Protein AF-W1P200-F1 (afdb_monomer)

Secondary structure (DSSP, 8-state):
-PPPP-------EEE-SSS-EEE--S--SSS-----EE----SS-EEEEEEEE-TTT--EEEEEEETTSEEEEE-TTT--EEEEEESTTTS------S-----PPPEEEEEE-TTSSEEEEEETT-SSEEEEEEETTTTEEEE--

pLDDT: mean 76.61, std 21.49, range [28.28, 97.62]

InterPro domains:
  IPR001680 WD40 repeat [PF00400] (40-75)
  IPR001680 WD40 repeat [PF00400] (103-122)
  IPR001680 WD40 repeat [PS50082] (39-84)
  IPR001680 WD40 repeat [SM00320] (31-75)
  IPR011047 Quinoprotein alcohol dehydrogenase-like superfamily [SSF50998] (41-125)
  IPR015943 WD40/YVTN repeat-like-containing domain superfamily [G3DSA:2.130.10.10] (28-141)
  IPR028884 tRNA (guanine-N(7)-)-methyltransferase non-catalytic subunit [PTHR16288] (21-139)

Nearest PDB structures (foldseek):
  2vdu-assembly2_B  TM=7.675E-01  e=1.569E-04  Saccharomyces cerevisiae
  7qjg-assembly2_B  TM=7.319E-01  e=1.401E-03  Homo sapiens
  6lk8-assembly1_H  TM=7.007E-01  e=3.865E-03  Xenopus laevis
  8ptx-assembly1_B  TM=5.989E-01  e=1.252E-02  Homo sapiens
  8j07-assembly1_d2  TM=5.968E-01  e=1.907E-01  Homo sapiens

Foldseek 3Di:
DDDDDPDDDDWDWDQDFDQWIFTFDDDPPDDDTDTQDIQHDDPFTFQEKDWAAAPVPRFIWIWTWFQSQWIWIARNRHSDTLEIDRRQVVPPDPDDDDDDDSRRWGFNYWDADPNRQKIWIDTHPDPGTWIWGADPPSGYIDTDD

Organism: Amborella trichopoda (NCBI:txid13333)

Structure (mmCIF, N/CA/C/O backbone):
data_AF-W1P200-F1
#
_entry.id   AF-W1P200-F1
#
loop_
_atom_site.group_PDB
_atom_site.id
_atom_site.type_symbol
_atom_site.label_atom_id
_atom_site.label_alt_id
_atom_site.label_comp_id
_atom_site.label_asym_id
_atom_site.label_entity_id
_atom_site.label_seq_id
_atom_site.pdbx_PDB_ins_code
_atom_site.Cartn_x
_atom_site.Cartn_y
_atom_site.Cartn_z
_atom_site.occupancy
_atom_site.B_iso_or_equiv
_atom_site.auth_seq_id
_atom_site.auth_comp_id
_atom_site.auth_asym_id
_atom_site.auth_atom_id
_atom_site.pdbx_PDB_model_num
ATOM 1 N N . MET A 1 1 ? 32.475 18.792 -26.720 1.00 34.16 1 MET A N 1
ATOM 2 C CA . MET A 1 1 ? 32.215 17.900 -25.568 1.00 34.16 1 MET A CA 1
ATOM 3 C C . MET A 1 1 ? 30.944 18.382 -24.878 1.00 34.16 1 MET A C 1
ATOM 5 O O . MET A 1 1 ? 31.014 19.292 -24.068 1.00 34.16 1 MET A O 1
ATOM 9 N N . HIS A 1 2 ? 29.780 17.856 -25.264 1.00 28.28 2 HIS A N 1
ATOM 10 C CA . HIS A 1 2 ? 28.514 18.131 -24.574 1.00 28.28 2 HIS A CA 1
ATOM 11 C C . HIS A 1 2 ? 28.312 17.036 -23.523 1.00 28.28 2 HIS A C 1
ATOM 13 O O . HIS A 1 2 ? 28.289 15.857 -23.870 1.00 28.28 2 HIS A O 1
ATOM 19 N N . LYS A 1 3 ? 28.240 17.412 -22.241 1.00 33.75 3 LYS A N 1
ATOM 20 C CA . LYS A 1 3 ? 27.918 16.482 -21.154 1.0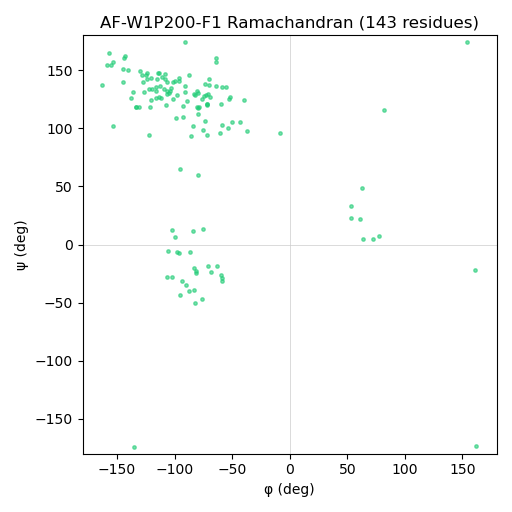0 33.75 3 LYS A CA 1
ATOM 21 C C . LYS A 1 3 ? 26.433 16.122 -21.248 1.00 33.75 3 LYS A C 1
ATOM 23 O O . LYS A 1 3 ? 25.582 17.005 -21.232 1.00 33.75 3 LYS A O 1
ATOM 28 N N . SER A 1 4 ? 26.180 14.825 -21.405 1.00 32.16 4 SER A N 1
ATOM 29 C CA . SER A 1 4 ? 24.874 14.170 -21.350 1.00 32.16 4 SER A CA 1
ATOM 30 C C . SER A 1 4 ? 24.158 14.532 -20.051 1.00 32.16 4 SER A C 1
ATOM 32 O O . SER A 1 4 ? 24.730 14.363 -18.978 1.00 32.16 4 SER A O 1
ATOM 34 N N . GLY A 1 5 ? 22.936 15.051 -20.164 1.00 32.44 5 GLY A N 1
ATOM 35 C CA . GLY A 1 5 ? 22.066 15.335 -19.028 1.00 32.44 5 GLY A CA 1
ATOM 36 C C . GLY A 1 5 ? 21.499 14.051 -18.428 1.00 32.44 5 GLY A C 1
ATOM 37 O O . GLY A 1 5 ? 21.100 13.144 -19.160 1.00 32.44 5 GLY A O 1
ATOM 38 N N . ASP A 1 6 ? 21.469 14.001 -17.099 1.00 38.25 6 ASP A N 1
ATOM 39 C CA . ASP A 1 6 ? 20.809 12.976 -16.297 1.00 38.25 6 ASP A CA 1
ATOM 40 C C . ASP A 1 6 ? 19.303 12.950 -16.597 1.00 38.25 6 ASP A C 1
ATOM 42 O O . ASP A 1 6 ? 18.510 13.728 -16.062 1.00 38.25 6 ASP A O 1
ATOM 46 N N . LEU A 1 7 ? 18.892 12.051 -17.490 1.00 35.47 7 LEU A N 1
ATOM 47 C CA . LEU A 1 7 ? 17.486 11.775 -17.750 1.00 35.47 7 LEU A CA 1
ATOM 48 C C . LEU A 1 7 ? 16.990 10.766 -16.716 1.00 35.47 7 LEU A C 1
ATOM 50 O O . LEU A 1 7 ? 17.246 9.568 -16.802 1.00 35.47 7 LEU A O 1
ATOM 54 N N . TYR A 1 8 ? 16.277 11.304 -15.728 1.00 37.69 8 TYR A N 1
ATOM 55 C CA . TYR A 1 8 ? 15.468 10.608 -14.733 1.00 37.69 8 TYR A CA 1
ATOM 56 C C . TYR A 1 8 ? 14.737 9.385 -15.313 1.00 37.69 8 TYR A C 1
ATOM 58 O O . TYR A 1 8 ? 13.671 9.483 -15.909 1.00 37.69 8 TYR A O 1
ATOM 66 N N . ASN A 1 9 ? 15.342 8.225 -15.109 1.00 35.97 9 ASN A N 1
ATOM 67 C CA . ASN A 1 9 ? 14.777 6.935 -14.737 1.00 35.97 9 ASN A CA 1
ATOM 68 C C . ASN A 1 9 ? 13.277 6.928 -14.340 1.00 35.97 9 ASN A C 1
ATOM 70 O O . ASN A 1 9 ? 12.945 7.125 -13.173 1.00 35.97 9 ASN A O 1
ATOM 74 N N . LYS A 1 10 ? 12.365 6.614 -15.275 1.00 38.44 10 LYS A N 1
ATOM 75 C CA . LYS A 1 10 ? 10.927 6.405 -14.984 1.00 38.44 10 LYS A CA 1
ATOM 76 C C . LYS A 1 10 ? 10.546 4.936 -15.179 1.00 38.44 10 LYS A C 1
ATOM 78 O O . LYS A 1 10 ? 10.866 4.356 -16.210 1.00 38.44 10 LYS A O 1
ATOM 83 N N . SER A 1 11 ? 9.940 4.317 -14.168 1.00 44.47 11 SER A N 1
ATOM 84 C CA . SER A 1 11 ? 9.305 2.990 -14.255 1.00 44.47 11 SER A CA 1
ATOM 85 C C . SER A 1 11 ? 7.793 3.191 -14.196 1.00 44.47 11 SER A C 1
ATOM 87 O O . SER A 1 11 ? 7.337 4.074 -13.473 1.00 44.47 11 SER A O 1
ATOM 89 N N . LEU A 1 12 ? 7.027 2.413 -14.960 1.00 43.88 12 LEU A N 1
ATOM 90 C CA . LEU A 1 12 ? 5.563 2.400 -14.899 1.00 43.88 12 LEU A CA 1
ATOM 91 C C . LEU A 1 12 ? 5.137 1.174 -14.088 1.00 43.88 12 LEU A C 1
ATOM 93 O O . LEU A 1 12 ? 5.761 0.124 -14.221 1.00 43.88 12 LEU A O 1
ATOM 97 N N . ILE A 1 13 ? 4.127 1.306 -13.231 1.00 52.94 13 ILE A N 1
ATOM 98 C CA . ILE A 1 13 ? 3.574 0.212 -12.422 1.00 52.94 13 ILE A CA 1
ATOM 99 C C . ILE A 1 13 ? 2.060 0.374 -12.474 1.00 52.94 13 ILE A C 1
ATOM 101 O O . ILE A 1 13 ? 1.548 1.463 -12.218 1.00 52.94 13 ILE A O 1
ATOM 105 N N . SER A 1 14 ? 1.354 -0.680 -12.873 1.00 46.19 14 SER A N 1
ATOM 106 C CA . SER A 1 14 ? -0.104 -0.674 -13.001 1.00 46.19 14 SER A CA 1
ATOM 107 C C . SER A 1 14 ? -0.721 -1.612 -11.972 1.00 46.19 14 SER A C 1
ATOM 109 O O . SER A 1 14 ? -0.371 -2.793 -11.921 1.00 46.19 14 SER A O 1
ATOM 111 N N . ALA A 1 15 ? -1.672 -1.098 -11.195 1.00 51.78 15 ALA A N 1
ATOM 112 C CA . ALA A 1 15 ? -2.678 -1.914 -10.533 1.00 51.78 15 ALA A CA 1
ATOM 113 C C . ALA A 1 15 ? -3.857 -2.057 -11.500 1.00 51.78 15 ALA A C 1
ATOM 115 O O . ALA A 1 15 ? -4.384 -1.059 -11.990 1.00 51.78 15 ALA A O 1
ATOM 116 N N . GLN A 1 16 ? -4.230 -3.289 -11.825 1.00 47.97 16 GLN A N 1
ATOM 117 C CA . GLN A 1 16 ? -5.385 -3.576 -12.672 1.00 47.97 16 GLN A CA 1
ATOM 118 C C . GLN A 1 16 ? -6.483 -4.167 -11.793 1.00 47.97 16 GLN A C 1
ATOM 120 O O . GLN A 1 16 ? -6.164 -4.862 -10.834 1.00 47.97 16 GLN A O 1
ATOM 125 N N . ILE A 1 17 ? -7.755 -3.900 -12.112 1.00 40.53 17 ILE A N 1
ATOM 126 C CA . ILE A 1 17 ? -8.918 -4.442 -11.389 1.00 40.53 17 ILE A CA 1
ATOM 127 C C . ILE A 1 17 ? -8.783 -5.981 -11.344 1.00 40.53 17 ILE A C 1
ATOM 129 O O . ILE A 1 17 ? -8.989 -6.660 -12.350 1.00 40.53 17 ILE A O 1
ATOM 133 N N . GLY A 1 18 ? -8.317 -6.497 -10.199 1.00 51.00 18 GLY A N 1
ATOM 134 C CA . GLY A 1 18 ? -7.761 -7.843 -10.003 1.00 51.00 18 GLY A CA 1
ATOM 135 C C . GLY A 1 18 ? -6.768 -7.903 -8.819 1.00 51.00 18 GLY A C 1
ATOM 136 O O . GLY A 1 18 ? -6.453 -6.883 -8.212 1.00 51.00 18 GLY A O 1
ATOM 137 N N . ARG A 1 19 ? -6.285 -9.104 -8.455 1.00 46.69 19 ARG A N 1
ATOM 138 C CA . ARG A 1 19 ? -5.423 -9.367 -7.269 1.00 46.69 19 ARG A CA 1
ATOM 139 C C . ARG A 1 19 ? -3.910 -9.121 -7.475 1.00 46.69 19 ARG A C 1
ATOM 141 O O . ARG A 1 19 ? -3.113 -9.558 -6.650 1.00 46.69 19 ARG A O 1
ATOM 148 N N . PHE A 1 20 ? -3.478 -8.493 -8.571 1.00 47.66 20 PHE A N 1
ATOM 149 C CA . PHE A 1 20 ? -2.060 -8.473 -8.973 1.00 47.66 20 PHE A CA 1
ATOM 150 C C . PHE A 1 20 ? -1.507 -7.053 -9.139 1.00 47.66 20 PHE A C 1
ATOM 152 O O . PHE A 1 20 ? -2.173 -6.187 -9.705 1.00 47.66 20 PHE A O 1
ATOM 159 N N . VAL A 1 21 ? -0.248 -6.848 -8.736 1.00 49.09 21 VAL A N 1
ATOM 160 C CA . VAL A 1 21 ? 0.547 -5.651 -9.066 1.00 49.09 21 VAL A CA 1
ATOM 161 C C . VAL A 1 21 ? 1.748 -6.066 -9.915 1.00 49.09 21 VAL A C 1
ATOM 163 O O . VAL A 1 21 ? 2.427 -7.033 -9.569 1.00 49.09 21 VAL A O 1
ATOM 166 N N . SER A 1 22 ? 1.984 -5.360 -11.029 1.00 47.47 22 SER A N 1
ATOM 167 C CA . SER A 1 22 ? 3.029 -5.678 -12.023 1.00 47.47 22 SER A CA 1
ATOM 168 C C . SER A 1 22 ? 4.046 -4.540 -12.168 1.00 47.47 22 SER A C 1
ATOM 170 O O . SER A 1 22 ? 3.646 -3.385 -12.320 1.00 47.47 22 SER A O 1
ATOM 172 N N . VAL A 1 23 ? 5.346 -4.860 -12.180 1.00 46.12 23 VAL A N 1
ATOM 173 C CA . VAL A 1 23 ? 6.462 -3.895 -12.333 1.00 46.12 23 VAL A CA 1
ATOM 174 C C . VAL A 1 23 ? 7.193 -4.094 -13.668 1.00 46.12 23 VAL A C 1
ATOM 176 O O . VAL A 1 23 ? 7.458 -5.234 -14.019 1.00 46.12 23 VAL A O 1
ATOM 179 N N . PHE A 1 24 ? 7.535 -3.028 -14.413 1.00 51.66 24 PHE A N 1
ATOM 180 C CA . PHE A 1 24 ? 8.156 -3.103 -15.761 1.00 51.66 24 PHE A CA 1
ATOM 181 C C . PHE A 1 24 ? 9.604 -2.523 -15.817 1.00 51.66 24 PHE A C 1
ATOM 183 O O . PHE A 1 24 ? 9.852 -1.495 -15.175 1.00 51.66 24 PHE A O 1
ATOM 190 N N . PRO A 1 25 ? 10.564 -3.099 -16.590 1.00 42.50 25 PRO A N 1
ATOM 191 C CA . PRO A 1 25 ? 11.949 -2.610 -16.737 1.00 42.50 25 PRO A CA 1
ATOM 192 C C . PRO A 1 25 ? 12.146 -1.614 -17.907 1.00 42.50 25 PRO A C 1
ATOM 194 O O . PRO A 1 25 ? 11.241 -1.367 -18.701 1.00 42.50 25 PRO A O 1
ATOM 197 N N . ARG A 1 26 ? 13.358 -1.034 -18.021 1.00 52.22 26 ARG A N 1
ATOM 198 C CA . ARG A 1 26 ? 13.647 0.233 -18.741 1.00 52.22 26 ARG A CA 1
ATOM 199 C C . ARG A 1 26 ? 14.293 0.173 -20.142 1.00 52.22 26 ARG A C 1
ATOM 201 O O . ARG A 1 26 ? 14.689 1.224 -20.639 1.00 52.22 26 ARG A O 1
ATOM 208 N N . CYS A 1 27 ? 14.370 -0.970 -20.826 1.00 42.41 27 CYS A N 1
ATOM 209 C CA . CYS A 1 27 ? 14.962 -1.027 -22.178 1.00 42.41 27 CYS A CA 1
ATOM 210 C C . CYS A 1 27 ? 13.996 -1.588 -23.237 1.00 42.41 27 CYS A C 1
ATOM 212 O O . CYS A 1 27 ? 13.979 -2.797 -23.452 1.00 42.41 27 CYS A O 1
ATOM 214 N N . PRO A 1 28 ? 13.245 -0.742 -23.972 1.00 49.31 28 PRO A N 1
ATOM 215 C CA . PRO A 1 28 ? 12.404 -1.172 -25.079 1.00 49.31 28 PRO A CA 1
ATOM 216 C C . PRO A 1 28 ? 13.176 -1.016 -26.397 1.00 49.31 28 PRO A C 1
ATOM 218 O O . PRO A 1 28 ? 12.833 -0.178 -27.225 1.00 49.31 28 PRO A O 1
ATOM 221 N N . LEU A 1 29 ? 14.259 -1.771 -26.593 1.00 47.72 29 LEU A N 1
ATOM 222 C CA . LEU A 1 29 ? 14.941 -1.800 -27.900 1.00 47.72 29 LEU A CA 1
ATOM 223 C C . LEU A 1 29 ? 14.577 -3.017 -28.756 1.00 47.72 29 LEU A C 1
ATOM 225 O O . LEU A 1 29 ? 15.098 -3.157 -29.851 1.00 47.72 29 LEU A O 1
ATOM 229 N N . ASN A 1 30 ? 13.617 -3.832 -28.318 1.00 46.06 30 ASN A N 1
ATOM 230 C CA . ASN A 1 30 ? 12.870 -4.763 -29.162 1.00 46.06 30 ASN A CA 1
ATOM 231 C C . ASN A 1 30 ? 11.512 -4.987 -28.493 1.00 46.06 30 ASN A C 1
ATOM 233 O O . ASN A 1 30 ? 11.437 -5.656 -27.469 1.00 46.06 30 ASN A O 1
ATOM 237 N N . GLY A 1 31 ? 10.476 -4.323 -29.010 1.00 52.62 31 GLY A N 1
ATOM 238 C CA . GLY A 1 31 ? 9.173 -4.149 -28.368 1.00 52.62 31 GLY A CA 1
ATOM 239 C C . GLY A 1 31 ? 8.599 -5.393 -27.682 1.00 52.62 31 GLY A C 1
ATOM 240 O O . GLY A 1 31 ? 8.070 -6.281 -28.341 1.00 52.62 31 GLY A O 1
ATOM 241 N N . ALA A 1 32 ? 8.644 -5.388 -26.351 1.00 53.75 32 ALA A N 1
ATOM 242 C CA . ALA A 1 32 ? 7.738 -6.092 -25.453 1.00 53.75 32 ALA A CA 1
ATOM 243 C C . ALA A 1 32 ? 7.873 -5.479 -24.049 1.00 53.75 32 ALA A C 1
ATOM 245 O O . ALA A 1 32 ? 8.977 -5.181 -23.597 1.00 53.75 32 ALA A O 1
ATOM 246 N N . TYR A 1 33 ? 6.749 -5.270 -23.365 1.00 56.44 33 TYR A N 1
ATOM 247 C CA . TYR A 1 33 ? 6.742 -4.961 -21.937 1.00 56.44 33 TYR A CA 1
ATOM 248 C C . TYR A 1 33 ? 7.009 -6.256 -21.167 1.00 56.44 33 TYR A C 1
ATOM 250 O O . TYR A 1 33 ? 6.300 -7.240 -21.369 1.00 56.44 33 TYR A O 1
ATOM 258 N N . GLU A 1 34 ? 8.018 -6.266 -20.298 1.00 64.81 34 GLU A N 1
ATOM 259 C CA . GLU A 1 34 ? 8.364 -7.436 -19.485 1.00 64.81 34 GLU A CA 1
ATOM 260 C C . GLU A 1 34 ? 7.891 -7.235 -18.045 1.00 64.81 34 GLU A C 1
ATOM 262 O O . GLU A 1 34 ? 8.126 -6.186 -17.449 1.00 64.81 34 GLU A O 1
ATOM 267 N N . ILE A 1 35 ? 7.217 -8.232 -17.476 1.00 79.25 35 ILE A N 1
ATOM 268 C CA . ILE A 1 35 ? 6.833 -8.212 -16.064 1.00 79.25 35 ILE A CA 1
ATOM 269 C C . ILE A 1 35 ? 8.062 -8.616 -15.243 1.00 79.25 35 ILE A C 1
ATOM 271 O O . ILE A 1 35 ? 8.560 -9.726 -15.390 1.00 79.25 35 ILE A O 1
ATOM 275 N N . GLN A 1 36 ? 8.553 -7.719 -14.389 1.00 79.69 36 GLN A N 1
ATOM 276 C CA . GLN A 1 36 ? 9.696 -7.958 -13.501 1.00 79.69 36 GLN A CA 1
ATOM 277 C C . GLN A 1 36 ? 9.328 -8.827 -12.308 1.00 79.69 36 GLN A C 1
ATOM 279 O O . GLN A 1 36 ? 10.062 -9.743 -11.958 1.00 79.69 36 GLN A O 1
ATOM 284 N N . SER A 1 37 ? 8.210 -8.510 -11.657 1.00 85.56 37 SER A N 1
ATOM 285 C CA . SER A 1 37 ? 7.767 -9.220 -10.466 1.00 85.56 37 SER A CA 1
ATOM 286 C C . SER A 1 37 ? 6.263 -9.066 -10.245 1.00 85.56 37 SER A C 1
ATOM 288 O O . SER A 1 37 ? 5.615 -8.189 -10.830 1.00 85.56 37 SER A O 1
ATOM 290 N N . PHE A 1 38 ? 5.738 -9.933 -9.380 1.00 88.25 38 PHE A N 1
ATOM 291 C CA . PHE A 1 38 ? 4.363 -9.966 -8.913 1.00 88.25 38 PHE A CA 1
ATOM 292 C C . PHE A 1 38 ? 4.336 -9.806 -7.393 1.00 88.25 38 PHE A C 1
ATOM 294 O O . PHE A 1 38 ? 4.917 -10.611 -6.669 1.00 88.25 38 PHE A O 1
ATOM 301 N N . CYS A 1 39 ? 3.600 -8.811 -6.903 1.00 92.38 39 CYS A N 1
ATOM 302 C CA . CYS A 1 39 ? 3.310 -8.677 -5.473 1.00 92.38 39 CYS A CA 1
ATOM 303 C C . CYS A 1 39 ? 2.074 -9.520 -5.134 1.00 92.38 39 CYS A C 1
ATOM 305 O O . CYS A 1 39 ? 0.940 -9.081 -5.335 1.00 92.38 39 CYS A O 1
ATOM 307 N N . LEU A 1 40 ? 2.290 -10.763 -4.698 1.00 92.94 40 LEU A N 1
ATOM 308 C CA . LEU A 1 40 ? 1.222 -11.723 -4.408 1.00 92.94 40 LEU A CA 1
ATOM 309 C C . LEU A 1 40 ? 0.914 -11.747 -2.910 1.00 92.94 40 LEU A C 1
ATOM 311 O O . LEU A 1 40 ? 1.807 -11.938 -2.089 1.00 92.94 40 LEU A O 1
ATOM 315 N N . GLY A 1 41 ? -0.360 -11.604 -2.542 1.00 91.00 41 GLY A N 1
ATOM 316 C CA . GLY A 1 41 ? -0.773 -11.779 -1.147 1.00 91.00 41 GLY A CA 1
ATOM 317 C C . GLY A 1 41 ? -2.114 -11.165 -0.769 1.00 91.00 41 GLY A C 1
ATOM 318 O O . GLY A 1 41 ? -2.710 -11.621 0.205 1.00 91.00 41 GLY A O 1
ATOM 319 N N . HIS A 1 42 ? -2.607 -10.179 -1.522 1.00 94.56 42 HIS A N 1
ATOM 320 C CA . HIS A 1 42 ? -3.964 -9.677 -1.321 1.00 94.56 42 HIS A CA 1
ATOM 321 C C . HIS A 1 42 ? -5.002 -10.767 -1.616 1.00 94.56 42 HIS A C 1
ATOM 323 O O . HIS A 1 42 ? -4.887 -11.512 -2.596 1.00 94.56 42 HIS A O 1
ATOM 329 N N . THR A 1 43 ? -6.010 -10.876 -0.753 1.00 93.88 43 THR A N 1
ATOM 330 C CA . THR A 1 43 ? -7.079 -11.884 -0.864 1.00 93.88 43 THR A CA 1
ATOM 331 C C . THR A 1 43 ? -8.340 -11.329 -1.521 1.00 93.88 43 THR A C 1
ATOM 333 O O . THR A 1 43 ? -9.227 -12.098 -1.897 1.00 93.88 43 THR A O 1
ATOM 336 N N . ASP A 1 44 ? -8.376 -10.024 -1.774 1.00 92.44 44 ASP A N 1
ATOM 337 C CA . ASP A 1 44 ? -9.437 -9.324 -2.494 1.00 92.44 44 ASP A CA 1
ATOM 338 C C . ASP A 1 44 ? -8.853 -8.321 -3.512 1.00 92.44 44 ASP A C 1
ATOM 340 O O . ASP A 1 44 ? -7.642 -8.315 -3.762 1.00 92.44 44 ASP A O 1
ATOM 344 N N . PHE A 1 45 ? -9.702 -7.526 -4.166 1.00 89.88 45 PHE A N 1
ATOM 345 C CA . PHE A 1 45 ? -9.293 -6.539 -5.163 1.00 89.88 45 PHE A CA 1
ATOM 346 C C . PHE A 1 45 ? -8.312 -5.515 -4.585 1.00 89.88 45 PHE A C 1
ATOM 348 O O . PHE A 1 45 ? -8.538 -4.943 -3.521 1.00 89.88 45 PHE A O 1
ATOM 355 N N . VAL A 1 46 ? -7.253 -5.222 -5.340 1.00 95.44 46 VAL A N 1
ATOM 356 C CA . VAL A 1 46 ? -6.378 -4.082 -5.058 1.00 95.44 46 VAL A CA 1
ATOM 357 C C . VAL A 1 46 ? -7.055 -2.828 -5.602 1.00 95.44 46 VAL A C 1
ATOM 359 O O . VAL A 1 46 ? -7.317 -2.733 -6.801 1.00 95.44 46 VAL A O 1
ATOM 362 N N . SER A 1 47 ? -7.372 -1.883 -4.726 1.00 94.25 47 SER A N 1
ATOM 363 C CA . SER A 1 47 ? -8.118 -0.666 -5.066 1.00 94.25 47 SER A CA 1
ATOM 364 C C . SER A 1 47 ? -7.211 0.512 -5.406 1.00 94.25 47 SER A C 1
ATOM 366 O O . SER A 1 47 ? -7.575 1.355 -6.223 1.00 94.25 47 SER A O 1
ATOM 368 N N . CYS A 1 48 ? -6.028 0.577 -4.796 1.00 93.56 48 CYS A N 1
ATOM 369 C CA . CYS A 1 48 ? -5.106 1.697 -4.935 1.00 93.56 48 CYS A CA 1
ATOM 370 C C . CYS A 1 48 ? -3.658 1.271 -4.669 1.00 93.56 48 CYS A C 1
ATOM 372 O O . CYS A 1 48 ? -3.387 0.303 -3.954 1.00 93.56 48 CYS A O 1
ATOM 374 N N . ILE A 1 49 ? -2.719 2.012 -5.258 1.00 96.12 49 ILE A N 1
ATOM 375 C CA . ILE A 1 49 ? -1.277 1.834 -5.069 1.00 96.12 49 ILE A CA 1
ATOM 376 C C . ILE A 1 49 ? -0.577 3.192 -4.987 1.00 96.12 49 ILE A C 1
ATOM 378 O O . ILE A 1 49 ? -1.009 4.150 -5.623 1.00 96.12 49 ILE A O 1
ATOM 382 N N . THR A 1 50 ? 0.532 3.268 -4.252 1.00 94.56 50 THR A N 1
ATOM 383 C CA . THR A 1 50 ? 1.417 4.440 -4.231 1.00 94.56 50 THR A CA 1
ATOM 384 C C . THR A 1 50 ? 2.880 4.028 -4.089 1.00 94.56 50 THR A C 1
ATOM 386 O O . THR A 1 50 ? 3.194 2.998 -3.493 1.00 94.56 50 THR A O 1
ATOM 389 N N . PHE A 1 51 ? 3.780 4.848 -4.632 1.00 91.62 51 PHE A N 1
ATOM 390 C CA . PHE A 1 51 ? 5.223 4.700 -4.462 1.00 91.62 51 PHE A CA 1
ATOM 391 C C . PHE A 1 51 ? 5.732 5.651 -3.402 1.00 91.62 51 PHE A C 1
ATOM 393 O O . PHE A 1 51 ? 5.341 6.817 -3.371 1.00 91.62 51 PHE A O 1
ATOM 400 N N . ILE A 1 52 ? 6.662 5.160 -2.595 1.00 91.25 52 ILE A N 1
ATOM 401 C CA . ILE A 1 52 ? 7.468 5.994 -1.715 1.00 91.25 52 ILE A CA 1
ATOM 402 C C . ILE A 1 52 ?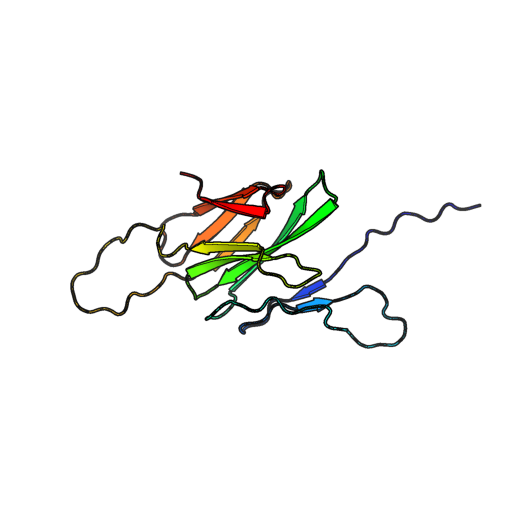 8.940 5.687 -1.959 1.00 91.25 52 ILE A C 1
ATOM 404 O O . ILE A 1 52 ? 9.330 4.536 -2.158 1.00 91.25 52 ILE A O 1
ATOM 408 N N . CYS A 1 53 ? 9.763 6.725 -1.955 1.00 86.94 53 CYS A N 1
ATOM 409 C CA . CYS A 1 53 ? 11.205 6.594 -2.088 1.00 86.94 53 CYS A CA 1
ATOM 410 C C . CYS A 1 53 ? 11.839 7.098 -0.802 1.00 86.94 53 CYS A C 1
ATOM 412 O O . CYS A 1 53 ? 11.592 8.229 -0.395 1.00 86.94 53 CYS A O 1
ATOM 414 N N . SER A 1 54 ? 12.674 6.273 -0.181 1.00 82.38 54 SER A N 1
ATOM 415 C CA . SER A 1 54 ? 13.519 6.721 0.917 1.00 82.38 54 SER A CA 1
ATOM 416 C C . SER A 1 54 ? 14.625 7.611 0.355 1.00 82.38 54 SER A C 1
ATOM 418 O O . SER A 1 54 ? 15.432 7.152 -0.459 1.00 82.38 54 SER A O 1
ATOM 420 N N . SER A 1 55 ? 14.677 8.868 0.801 1.00 75.12 55 SER A N 1
ATOM 421 C CA . SER A 1 55 ? 15.745 9.810 0.438 1.00 75.12 55 SER A CA 1
ATOM 422 C C . SER A 1 55 ? 17.132 9.301 0.829 1.00 75.12 55 SER A C 1
ATOM 424 O O . SER A 1 55 ? 18.106 9.572 0.133 1.00 75.12 55 SER A O 1
ATOM 426 N N . ASP A 1 56 ? 17.207 8.536 1.917 1.00 76.56 56 ASP A N 1
ATOM 427 C CA . ASP A 1 56 ? 18.470 8.200 2.572 1.00 76.56 56 ASP A CA 1
ATOM 428 C C . ASP A 1 56 ? 19.094 6.919 2.015 1.00 76.56 56 ASP A C 1
ATOM 430 O O . ASP A 1 56 ? 20.314 6.801 1.918 1.00 76.56 56 ASP A O 1
ATOM 434 N N . SER A 1 57 ? 18.261 5.950 1.628 1.00 76.94 57 SER A N 1
ATOM 435 C CA . SER A 1 57 ? 18.717 4.635 1.155 1.00 76.94 57 SER A CA 1
ATOM 436 C C . SER A 1 57 ? 18.591 4.444 -0.356 1.00 76.94 57 SER A C 1
ATOM 438 O O . SER A 1 57 ? 19.017 3.413 -0.876 1.00 76.94 57 SER A O 1
ATOM 440 N N . ASN A 1 58 ? 17.998 5.412 -1.070 1.00 79.62 58 ASN A N 1
ATOM 441 C CA . ASN A 1 58 ? 17.636 5.299 -2.488 1.00 79.62 58 ASN A CA 1
ATOM 442 C C . ASN A 1 58 ? 16.785 4.044 -2.791 1.00 79.62 58 ASN A C 1
ATOM 444 O O . ASN A 1 58 ? 16.761 3.541 -3.917 1.00 79.62 58 ASN A O 1
ATOM 448 N N . LYS A 1 59 ? 16.103 3.516 -1.765 1.00 86.62 59 LYS A N 1
ATOM 449 C CA . LYS A 1 59 ? 15.210 2.364 -1.848 1.00 86.62 59 LYS A CA 1
ATOM 450 C C . LYS A 1 59 ? 13.794 2.850 -2.128 1.00 86.62 59 LYS A C 1
ATOM 452 O O . LYS A 1 59 ? 13.297 3.767 -1.473 1.00 86.62 59 LYS A O 1
ATOM 457 N N . ALA A 1 60 ? 13.156 2.226 -3.109 1.00 89.69 60 ALA A N 1
ATOM 458 C CA . ALA A 1 60 ? 11.751 2.437 -3.407 1.00 89.69 60 ALA A CA 1
ATOM 459 C C . ALA A 1 60 ? 10.917 1.356 -2.724 1.00 89.69 60 ALA A C 1
ATOM 461 O O . ALA A 1 60 ? 11.311 0.190 -2.689 1.00 89.69 60 ALA A O 1
ATOM 462 N N . PHE A 1 61 ? 9.747 1.746 -2.243 1.00 93.06 61 PHE A N 1
ATOM 463 C CA . PHE A 1 61 ? 8.738 0.836 -1.740 1.00 93.06 61 PHE A CA 1
ATOM 464 C C . PHE A 1 61 ? 7.434 1.063 -2.489 1.00 93.06 61 PHE A C 1
ATOM 466 O O . PHE A 1 61 ? 7.108 2.184 -2.894 1.00 93.06 61 PHE A O 1
ATOM 473 N N . LEU A 1 62 ? 6.686 -0.018 -2.654 1.00 94.88 62 LEU A N 1
ATOM 474 C CA . LEU A 1 62 ? 5.318 0.016 -3.140 1.00 94.88 62 LEU A CA 1
ATOM 475 C C . LEU A 1 62 ? 4.390 -0.172 -1.944 1.00 94.88 62 LEU A C 1
ATOM 477 O O . LEU A 1 62 ? 4.597 -1.071 -1.133 1.00 94.88 62 LEU A O 1
ATOM 481 N N . ILE A 1 63 ? 3.348 0.646 -1.866 1.00 96.50 63 ILE A N 1
ATOM 482 C CA . ILE A 1 63 ? 2.251 0.466 -0.920 1.00 96.50 63 ILE A CA 1
ATOM 483 C C . ILE A 1 63 ? 0.979 0.203 -1.712 1.00 96.50 63 ILE A C 1
ATOM 485 O O . ILE A 1 63 ? 0.713 0.892 -2.697 1.00 96.50 63 ILE A O 1
ATOM 489 N N . SER A 1 64 ? 0.188 -0.775 -1.285 1.00 97.25 64 SER A N 1
ATOM 490 C CA . SER A 1 64 ? -1.108 -1.094 -1.887 1.00 97.25 64 SER A CA 1
ATOM 491 C C . SER A 1 64 ? -2.214 -1.162 -0.844 1.00 97.25 64 SER A C 1
ATOM 493 O O . SER A 1 64 ? -1.983 -1.590 0.286 1.00 97.25 64 SER A O 1
ATOM 495 N N . GLY A 1 65 ? -3.415 -0.742 -1.235 1.00 96.31 65 GLY A N 1
ATOM 496 C CA . GLY A 1 65 ? -4.650 -0.864 -0.465 1.00 96.31 65 GLY A CA 1
ATOM 497 C C . GLY A 1 65 ? -5.621 -1.820 -1.154 1.00 96.31 65 GLY A C 1
ATOM 498 O O . GLY A 1 65 ? -5.619 -1.931 -2.383 1.00 96.31 65 GLY A O 1
ATOM 499 N N . SER A 1 66 ? -6.427 -2.535 -0.369 1.00 95.31 66 SER A N 1
ATOM 500 C CA . SER A 1 66 ? -7.280 -3.612 -0.875 1.00 95.31 66 SER A CA 1
ATOM 501 C C . SER A 1 66 ? -8.642 -3.705 -0.181 1.00 95.31 66 SER A C 1
ATOM 503 O O . SER A 1 66 ? -8.850 -3.182 0.921 1.00 95.31 66 SER A O 1
ATOM 505 N N . GLY A 1 67 ? -9.568 -4.401 -0.847 1.00 92.69 67 GLY A N 1
ATOM 506 C CA . GLY A 1 67 ? -10.848 -4.857 -0.300 1.00 92.69 67 GLY A CA 1
ATOM 507 C C . GLY A 1 67 ? -10.709 -5.850 0.858 1.00 92.69 67 GLY A C 1
ATOM 508 O O . GLY A 1 67 ? -11.611 -5.954 1.678 1.00 92.69 67 GLY A O 1
ATOM 509 N N . ASP A 1 68 ? -9.546 -6.490 1.012 1.00 93.00 68 ASP A N 1
ATOM 510 C CA . ASP A 1 68 ? -9.258 -7.409 2.124 1.00 93.00 68 ASP A CA 1
ATOM 511 C C . ASP A 1 68 ? -8.981 -6.704 3.465 1.00 93.00 68 ASP A C 1
ATOM 513 O O . ASP A 1 68 ? -8.493 -7.324 4.406 1.00 93.00 68 ASP A O 1
ATOM 517 N N . SER A 1 69 ? -9.284 -5.405 3.560 1.00 93.25 69 SER A N 1
ATOM 518 C CA . SER A 1 69 ? -9.020 -4.550 4.721 1.00 93.25 69 SER A CA 1
ATOM 519 C C . SER A 1 69 ? -7.549 -4.400 5.106 1.00 93.25 69 SER A C 1
ATOM 521 O O . SER A 1 69 ? -7.260 -4.004 6.242 1.00 93.25 69 SER A O 1
ATOM 523 N N . THR A 1 70 ? -6.613 -4.644 4.187 1.00 95.31 70 THR A N 1
ATOM 524 C CA . THR A 1 70 ? -5.183 -4.451 4.450 1.00 95.31 70 THR A CA 1
ATOM 525 C C . THR A 1 70 ? -4.561 -3.345 3.605 1.00 95.31 70 THR A C 1
ATOM 527 O O . THR A 1 70 ? -4.933 -3.104 2.453 1.00 95.31 70 THR A O 1
ATOM 530 N N . VAL A 1 71 ? -3.568 -2.681 4.201 1.00 97.06 71 VAL A N 1
ATOM 531 C CA . VAL A 1 71 ? -2.546 -1.920 3.477 1.00 97.06 71 VAL A CA 1
ATOM 532 C C . VAL A 1 71 ? -1.249 -2.713 3.550 1.00 97.06 71 VAL A C 1
ATOM 534 O O . VAL A 1 71 ? -0.849 -3.122 4.639 1.00 97.06 71 VAL A O 1
ATOM 537 N N . ARG A 1 72 ? -0.586 -2.940 2.419 1.00 97.38 72 ARG A N 1
ATOM 538 C CA . ARG A 1 72 ? 0.639 -3.749 2.354 1.00 97.38 72 ARG A CA 1
ATOM 539 C C . ARG A 1 72 ? 1.809 -2.952 1.817 1.00 97.38 72 ARG A C 1
ATOM 541 O O . ARG A 1 72 ? 1.628 -2.132 0.921 1.00 97.38 72 ARG A O 1
ATOM 548 N N . LEU A 1 73 ? 2.987 -3.220 2.369 1.00 97.50 73 LEU A N 1
ATOM 549 C CA . LEU A 1 73 ? 4.266 -2.664 1.944 1.00 97.50 73 LEU A CA 1
ATOM 550 C C . LEU A 1 73 ? 5.061 -3.747 1.216 1.00 97.50 73 LEU A C 1
ATOM 552 O O . LEU A 1 73 ? 5.206 -4.859 1.724 1.00 97.50 73 LEU A O 1
ATOM 556 N N . TRP A 1 74 ? 5.606 -3.409 0.055 1.00 96.50 74 TRP A N 1
ATOM 557 C CA . TRP A 1 74 ? 6.320 -4.341 -0.808 1.00 96.50 74 TRP A CA 1
ATOM 558 C C . TRP A 1 74 ? 7.667 -3.776 -1.232 1.00 96.50 74 TRP A C 1
ATOM 560 O O . TRP A 1 74 ? 7.812 -2.568 -1.453 1.00 96.50 74 TRP A O 1
ATOM 570 N N . ASP A 1 75 ? 8.622 -4.676 -1.440 1.00 92.75 75 ASP A N 1
ATOM 571 C CA . ASP A 1 75 ? 9.776 -4.399 -2.284 1.00 92.75 75 ASP A CA 1
ATOM 572 C C . ASP A 1 75 ? 9.342 -4.570 -3.751 1.00 92.75 75 ASP A C 1
ATOM 574 O O . ASP A 1 75 ? 9.053 -5.692 -4.173 1.00 92.75 75 ASP A O 1
ATOM 578 N N . PRO A 1 76 ? 9.292 -3.494 -4.554 1.00 89.12 76 PRO A N 1
ATOM 579 C CA . PRO A 1 76 ? 8.795 -3.561 -5.924 1.00 89.12 76 PRO A CA 1
ATOM 580 C C . PRO A 1 76 ? 9.734 -4.307 -6.880 1.00 89.12 76 PRO A C 1
ATOM 582 O O . PRO A 1 76 ? 9.297 -4.700 -7.960 1.00 89.12 76 PRO A O 1
ATOM 585 N N . ILE A 1 77 ? 11.014 -4.486 -6.532 1.00 89.56 77 ILE A N 1
ATOM 586 C CA . ILE A 1 77 ? 11.974 -5.190 -7.391 1.00 89.56 77 ILE A CA 1
ATOM 587 C C . ILE A 1 77 ? 11.829 -6.697 -7.209 1.00 89.56 77 ILE A C 1
ATOM 589 O O . ILE A 1 77 ? 11.694 -7.425 -8.189 1.00 89.56 77 ILE A O 1
ATOM 593 N N . SER A 1 78 ? 11.829 -7.167 -5.960 1.00 90.50 78 SER A N 1
ATOM 594 C CA . SER A 1 78 ? 11.673 -8.595 -5.673 1.00 90.50 78 SER A CA 1
ATOM 595 C C . SER A 1 78 ? 10.213 -9.060 -5.690 1.00 90.50 78 SER A C 1
ATOM 597 O O . SER A 1 78 ? 9.957 -10.225 -5.974 1.00 90.50 78 SER A O 1
ATOM 599 N N . GLY A 1 79 ? 9.248 -8.168 -5.450 1.00 89.56 79 GLY A N 1
ATOM 600 C CA . GLY A 1 79 ? 7.831 -8.496 -5.229 1.00 89.56 79 GLY A CA 1
ATOM 601 C C . GLY A 1 79 ? 7.537 -9.037 -3.831 1.00 89.56 79 GLY A C 1
ATOM 602 O O . GLY A 1 79 ? 6.419 -9.479 -3.562 1.00 89.56 79 GLY A O 1
ATOM 603 N N . ASN A 1 80 ? 8.530 -9.017 -2.939 1.00 94.94 80 ASN A N 1
ATOM 604 C CA . ASN A 1 80 ? 8.382 -9.524 -1.585 1.00 94.94 80 ASN A CA 1
ATOM 605 C C . ASN A 1 80 ? 7.474 -8.614 -0.757 1.00 94.94 80 ASN A C 1
ATOM 607 O O . ASN A 1 80 ? 7.603 -7.388 -0.773 1.00 94.94 80 ASN A O 1
ATOM 611 N N . LEU A 1 81 ? 6.590 -9.243 0.016 1.00 96.44 81 LEU A N 1
ATOM 612 C CA . LEU A 1 81 ? 5.823 -8.584 1.063 1.00 96.44 81 LEU A CA 1
ATOM 613 C C . LEU A 1 81 ? 6.754 -8.255 2.232 1.00 96.44 81 LEU A C 1
ATOM 615 O O . LEU A 1 81 ? 7.359 -9.160 2.805 1.00 96.44 81 LEU A O 1
ATOM 619 N N . LEU A 1 82 ? 6.849 -6.975 2.578 1.00 96.62 82 LEU A N 1
ATOM 620 C CA . LEU A 1 82 ? 7.660 -6.484 3.692 1.00 96.62 82 LEU A CA 1
ATOM 621 C C . LEU A 1 82 ? 6.816 -6.334 4.956 1.00 96.62 82 LEU A C 1
ATOM 623 O O . LEU A 1 82 ? 7.234 -6.766 6.025 1.00 96.62 82 LEU A O 1
ATOM 627 N N . ASP A 1 83 ? 5.605 -5.787 4.819 1.00 97.62 83 ASP A N 1
ATOM 628 C CA . ASP A 1 83 ? 4.695 -5.611 5.950 1.00 97.62 83 ASP A CA 1
ATOM 629 C C . ASP A 1 83 ? 3.216 -5.602 5.537 1.00 97.62 83 ASP A C 1
ATOM 631 O O . ASP A 1 83 ? 2.861 -5.318 4.388 1.00 97.62 83 ASP A O 1
ATOM 635 N N . THR A 1 84 ? 2.340 -5.918 6.493 1.00 96.62 84 THR A N 1
ATOM 636 C CA . THR A 1 84 ? 0.880 -5.875 6.360 1.00 96.62 84 THR A CA 1
ATOM 637 C C . THR A 1 84 ? 0.261 -5.122 7.531 1.00 96.62 84 THR A C 1
ATOM 639 O O . THR A 1 84 ? 0.322 -5.541 8.685 1.00 96.62 84 THR A O 1
ATOM 642 N N . CYS A 1 85 ? -0.419 -4.027 7.218 1.00 95.38 85 CYS A N 1
ATOM 643 C CA . CYS A 1 85 ? -1.196 -3.254 8.166 1.00 95.38 85 CYS A CA 1
ATOM 644 C C . CYS A 1 85 ? -2.682 -3.626 8.056 1.00 95.38 85 CYS A C 1
ATOM 646 O O . CYS A 1 85 ? -3.365 -3.252 7.103 1.00 95.38 85 CYS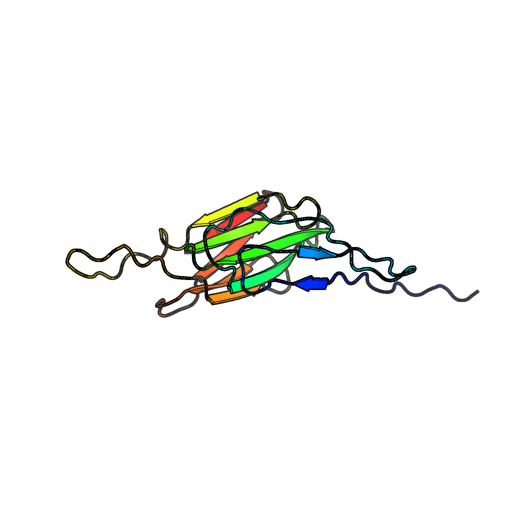 A O 1
ATOM 648 N N . GLU A 1 86 ? -3.181 -4.327 9.074 1.00 93.31 86 GLU A N 1
ATOM 649 C CA . GLU A 1 86 ? -4.590 -4.709 9.229 1.00 93.31 86 GLU A CA 1
ATOM 650 C C . GLU A 1 86 ? -5.445 -3.498 9.630 1.00 93.31 86 GLU A C 1
ATOM 652 O O . GLU A 1 86 ? -5.376 -3.028 10.772 1.00 93.31 86 GLU A O 1
ATOM 657 N N . ILE A 1 87 ? -6.250 -2.972 8.705 1.00 87.62 87 ILE A N 1
ATOM 658 C CA . ILE A 1 87 ? -7.072 -1.774 8.942 1.00 87.62 87 ILE A CA 1
ATOM 659 C C . ILE A 1 87 ? -8.374 -2.142 9.642 1.00 87.62 87 ILE A C 1
ATOM 661 O O . ILE A 1 87 ? -8.793 -1.451 10.573 1.00 87.62 87 ILE A O 1
ATOM 665 N N . GLY A 1 88 ? -8.972 -3.273 9.255 1.00 72.31 88 GLY A N 1
ATOM 666 C CA . GLY A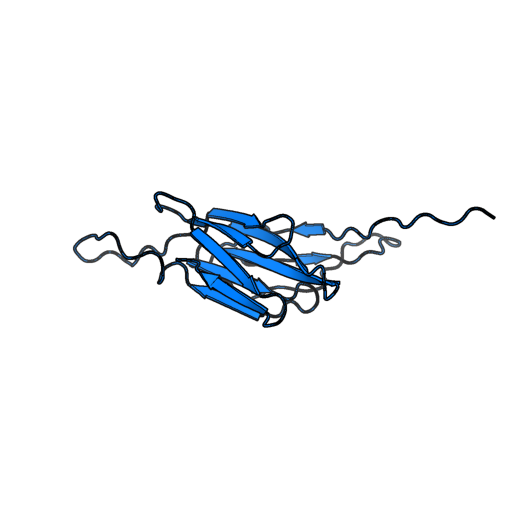 1 88 ? -10.232 -3.759 9.824 1.00 72.31 88 GLY A CA 1
ATOM 667 C C . GLY A 1 88 ? -10.171 -4.018 11.334 1.00 72.31 88 GLY A C 1
ATOM 668 O O . GLY A 1 88 ? -11.182 -3.899 12.017 1.00 72.31 88 GLY A O 1
ATOM 669 N N . LEU A 1 89 ? -8.985 -4.313 11.878 1.00 72.06 89 LEU A N 1
ATOM 670 C CA . LEU A 1 89 ? -8.774 -4.482 13.321 1.00 72.06 89 LEU A CA 1
ATOM 671 C C . LEU A 1 89 ? -8.562 -3.155 14.067 1.00 72.06 89 LEU A C 1
ATOM 673 O O . LEU A 1 89 ? -8.704 -3.107 15.288 1.00 72.06 89 LEU A O 1
ATOM 677 N N . LYS A 1 90 ? -8.186 -2.087 13.355 1.00 70.94 90 LYS A N 1
ATOM 678 C CA . LYS A 1 90 ? -7.766 -0.802 13.939 1.00 70.94 90 LYS A CA 1
ATOM 679 C C . LYS A 1 90 ? -8.860 0.264 13.877 1.00 70.94 90 LYS A C 1
ATOM 681 O O . LYS A 1 90 ? -8.915 1.121 14.758 1.00 70.94 90 LYS A O 1
ATOM 686 N N . VAL A 1 91 ? -9.761 0.190 12.896 1.00 67.81 91 VAL A N 1
ATOM 687 C CA . VAL A 1 91 ? -11.011 0.960 12.891 1.00 67.81 91 VAL A CA 1
ATOM 688 C C . VAL A 1 91 ? -11.960 0.304 13.894 1.00 67.81 91 VAL A C 1
ATOM 690 O O . VAL A 1 91 ? -12.564 -0.726 13.614 1.00 67.81 91 VAL A O 1
ATOM 693 N N . GLY A 1 92 ? -12.043 0.858 15.106 1.00 60.41 92 GLY A N 1
ATOM 694 C CA . GLY A 1 92 ? -12.922 0.338 16.154 1.00 60.41 92 GLY A CA 1
ATOM 695 C C . GLY A 1 92 ? -14.355 0.167 15.642 1.00 60.41 92 GLY A C 1
ATOM 696 O O . GLY A 1 92 ? -14.928 1.102 15.086 1.00 60.41 92 GLY A O 1
ATOM 697 N N . ARG A 1 93 ? -14.918 -1.037 15.818 1.00 49.00 93 ARG A N 1
ATOM 698 C CA . ARG A 1 93 ? -16.294 -1.391 15.438 1.00 49.00 93 ARG A CA 1
ATOM 699 C C . ARG A 1 93 ? -17.286 -0.352 15.976 1.00 49.00 93 ARG A C 1
ATOM 701 O O . ARG A 1 93 ? -17.607 -0.360 17.162 1.00 49.00 93 ARG A O 1
ATOM 708 N N . VAL A 1 94 ? -17.809 0.507 15.104 1.00 49.69 94 VAL A N 1
ATOM 709 C CA . VAL A 1 94 ? -19.090 1.180 15.346 1.00 49.69 94 VAL A CA 1
ATOM 710 C C . VAL A 1 94 ? -20.162 0.146 15.013 1.00 49.69 94 VAL A C 1
ATOM 712 O O . VAL A 1 94 ? -20.159 -0.418 13.924 1.00 49.69 94 VAL A O 1
ATOM 715 N N . GLY A 1 95 ? -20.955 -0.209 16.023 1.00 49.44 95 GLY A N 1
ATOM 716 C CA . GLY A 1 95 ? -21.683 -1.474 16.085 1.00 49.44 95 GLY A CA 1
ATOM 717 C C . GLY A 1 95 ? -22.746 -1.711 15.015 1.00 49.44 95 GLY A C 1
ATOM 718 O O . GLY A 1 95 ? -23.308 -0.783 14.446 1.00 49.44 95 GLY A O 1
ATOM 719 N N . SER A 1 96 ? -23.083 -2.988 14.853 1.00 45.25 96 SER A N 1
ATOM 720 C CA . SER A 1 96 ? -24.451 -3.411 14.589 1.00 45.25 96 SER A CA 1
ATOM 721 C C . SER A 1 96 ? -24.692 -4.753 15.278 1.00 45.25 96 SER A C 1
ATOM 723 O O . SER A 1 96 ? -23.805 -5.600 15.396 1.00 45.25 96 SER A O 1
ATOM 725 N N . SER A 1 97 ? -25.879 -4.860 15.849 1.00 52.50 97 SER A N 1
ATOM 726 C CA . SER A 1 97 ? -26.425 -6.002 16.563 1.00 52.50 97 SER A CA 1
ATOM 727 C C . SER A 1 97 ? -26.796 -7.130 15.600 1.00 52.50 97 SER A C 1
ATOM 729 O O . SER A 1 97 ? -27.603 -6.891 14.712 1.00 52.50 97 SER A O 1
ATOM 731 N N . GLY A 1 98 ? -26.317 -8.346 15.873 1.00 50.12 98 GLY A N 1
ATOM 732 C CA . GLY A 1 98 ? -26.884 -9.597 15.353 1.00 50.12 98 GLY A CA 1
ATOM 733 C C . GLY A 1 98 ? -26.450 -9.983 13.937 1.00 50.12 98 GLY A C 1
ATOM 734 O O . GLY A 1 98 ? -26.795 -9.316 12.976 1.00 50.12 98 GLY A O 1
ATOM 735 N N . ASP A 1 99 ? -25.736 -11.105 13.844 1.00 52.81 99 ASP A N 1
ATOM 736 C CA . ASP A 1 99 ? -25.671 -12.024 12.695 1.00 52.81 99 ASP A CA 1
ATOM 737 C C . ASP A 1 99 ? -25.323 -11.469 11.300 1.00 52.81 99 ASP A C 1
ATOM 739 O O . ASP A 1 99 ? -25.745 -12.027 10.289 1.00 52.81 99 ASP A O 1
ATOM 743 N N . GLU A 1 100 ? -24.485 -10.437 11.215 1.00 54.06 100 GLU A N 1
ATOM 744 C CA . GLU A 1 100 ? -23.905 -9.994 9.943 1.00 54.06 100 GLU A CA 1
ATOM 745 C C . GLU A 1 100 ? -22.462 -10.503 9.809 1.00 54.06 100 GLU A C 1
ATOM 747 O O . GLU A 1 100 ? -21.615 -10.276 10.681 1.00 54.06 100 GLU A O 1
ATOM 752 N N . GLU A 1 101 ? -22.183 -11.214 8.709 1.00 52.19 101 GLU A N 1
ATOM 753 C CA . GLU A 1 101 ? -20.827 -11.436 8.198 1.00 52.19 101 GLU A CA 1
ATOM 754 C C . GLU A 1 101 ? -20.032 -10.138 8.361 1.00 52.19 101 GLU A C 1
ATOM 756 O O . GLU A 1 101 ? -20.481 -9.075 7.932 1.00 52.19 101 GLU A O 1
ATOM 761 N N . ALA A 1 102 ? -18.886 -10.195 9.042 1.00 55.22 102 ALA A N 1
ATOM 762 C CA . ALA A 1 102 ? -18.096 -9.003 9.304 1.00 55.22 102 ALA A CA 1
ATOM 763 C C . ALA A 1 102 ? -17.709 -8.356 7.966 1.00 55.22 102 ALA A C 1
ATOM 765 O O . ALA A 1 102 ? -16.807 -8.834 7.282 1.00 55.22 102 ALA A O 1
ATOM 766 N N . CYS A 1 103 ? -18.399 -7.277 7.587 1.00 65.12 103 CYS A N 1
ATOM 767 C CA . CYS A 1 103 ? -18.063 -6.524 6.391 1.00 65.12 103 CYS A CA 1
ATOM 768 C C . CYS A 1 103 ? -16.762 -5.773 6.680 1.00 65.12 103 CYS A C 1
ATOM 770 O O . CYS A 1 103 ? -16.740 -4.709 7.302 1.00 65.12 103 CYS A O 1
ATOM 772 N N . HIS A 1 104 ? -15.660 -6.403 6.299 1.00 77.88 104 HIS A N 1
ATOM 773 C CA . HIS A 1 104 ? -14.316 -5.864 6.372 1.00 77.88 104 HIS A CA 1
ATOM 774 C C . HIS A 1 104 ? -14.259 -4.573 5.526 1.00 77.88 104 HIS A C 1
ATOM 776 O O . HIS A 1 104 ? -14.613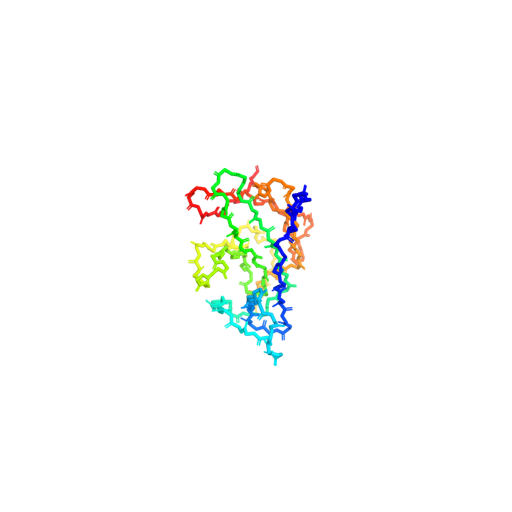 -4.608 4.347 1.00 77.88 104 HIS A O 1
ATOM 782 N N . PRO A 1 105 ? -13.911 -3.401 6.104 1.00 88.94 105 PRO A N 1
ATOM 783 C CA . PRO A 1 105 ? -13.922 -2.149 5.356 1.00 88.94 105 PRO A CA 1
ATOM 784 C C . PRO A 1 105 ? -12.810 -2.134 4.300 1.00 88.94 105 PRO A C 1
ATOM 786 O O . PRO A 1 105 ? -11.636 -2.338 4.622 1.00 88.94 105 PRO A O 1
ATOM 789 N N . ALA A 1 106 ? -13.155 -1.852 3.046 1.00 92.12 106 ALA A N 1
ATOM 790 C CA . ALA A 1 106 ? -12.166 -1.742 1.981 1.00 92.12 106 ALA A CA 1
ATOM 791 C C . ALA A 1 106 ? -11.294 -0.489 2.157 1.00 92.12 106 ALA A C 1
ATOM 793 O O . ALA A 1 106 ? -11.787 0.588 2.512 1.00 92.12 106 ALA A O 1
ATOM 794 N N . VAL A 1 107 ? -10.005 -0.599 1.841 1.00 94.75 107 VAL A N 1
ATOM 795 C CA . VAL A 1 107 ? -9.185 0.588 1.577 1.00 94.75 107 VAL A CA 1
ATOM 796 C C . VAL A 1 107 ? -9.640 1.164 0.241 1.00 94.75 107 VAL A C 1
ATOM 798 O O . VAL A 1 107 ? -9.761 0.432 -0.738 1.00 94.75 107 VAL A O 1
ATOM 801 N N . THR A 1 108 ? -9.927 2.460 0.187 1.00 94.69 108 THR A N 1
ATOM 802 C CA . THR A 1 108 ? -10.463 3.106 -1.021 1.00 94.69 108 THR A CA 1
ATOM 803 C C . THR A 1 108 ? -9.442 3.980 -1.725 1.00 94.69 108 THR A C 1
ATOM 805 O O . THR A 1 108 ? -9.554 4.173 -2.929 1.00 94.69 108 THR A O 1
ATOM 808 N N . ASP A 1 109 ? -8.476 4.533 -0.987 1.00 95.06 109 ASP A N 1
ATOM 809 C CA . ASP A 1 109 ? -7.478 5.442 -1.548 1.00 95.06 109 ASP A CA 1
ATOM 810 C C . ASP A 1 109 ? -6.217 5.520 -0.677 1.00 95.06 109 ASP A C 1
ATOM 812 O O . ASP A 1 109 ? -6.276 5.291 0.537 1.00 95.06 109 ASP A O 1
ATOM 816 N N . LEU A 1 110 ? -5.088 5.855 -1.301 1.00 96.25 110 LEU A N 1
ATOM 817 C CA . LEU A 1 110 ? -3.792 6.042 -0.653 1.00 96.25 110 LEU A CA 1
ATOM 818 C C . LEU A 1 110 ? -3.109 7.296 -1.197 1.00 96.25 110 LEU A C 1
ATOM 820 O O . LEU A 1 110 ? -2.946 7.452 -2.403 1.00 96.25 110 LEU A O 1
ATOM 824 N N . CYS A 1 111 ? -2.623 8.146 -0.297 1.00 95.62 111 CYS A N 1
ATOM 825 C CA . CYS A 1 111 ? -1.831 9.318 -0.653 1.00 95.62 111 CYS A CA 1
ATOM 826 C C . CYS A 1 111 ? -0.596 9.399 0.242 1.00 95.62 111 CYS A C 1
ATOM 828 O O . CYS A 1 111 ? -0.719 9.506 1.461 1.00 95.62 111 CYS A O 1
ATOM 830 N N . ALA A 1 112 ? 0.592 9.331 -0.354 1.00 94.69 112 ALA A N 1
ATOM 831 C CA . ALA A 1 112 ? 1.847 9.480 0.372 1.00 94.69 112 ALA A CA 1
ATOM 832 C C . ALA A 1 112 ? 2.260 10.954 0.483 1.00 94.69 112 ALA A C 1
ATOM 834 O O . ALA A 1 112 ? 2.049 11.748 -0.437 1.00 94.69 112 ALA A O 1
ATOM 835 N N . SER A 1 113 ? 2.893 11.316 1.597 1.00 93.56 113 SER A N 1
ATOM 836 C CA . SER A 1 113 ? 3.584 12.594 1.726 1.00 93.56 113 SER A CA 1
ATOM 837 C C . SER A 1 113 ? 4.771 12.675 0.753 1.00 93.56 113 SER A C 1
ATOM 839 O O . SER A 1 113 ? 5.307 11.643 0.342 1.00 93.56 113 SER A O 1
ATOM 841 N N . PRO A 1 114 ? 5.230 13.887 0.386 1.00 88.62 114 PRO A N 1
ATOM 842 C CA . PRO A 1 114 ? 6.331 14.053 -0.568 1.00 88.62 114 PRO A CA 1
ATOM 843 C C . PRO A 1 114 ? 7.649 13.383 -0.154 1.00 88.62 114 PRO A C 1
ATOM 845 O O . PRO A 1 114 ? 8.432 12.993 -1.014 1.00 88.62 114 PRO A O 1
ATOM 848 N N . ASP A 1 115 ? 7.893 13.262 1.151 1.00 88.38 115 ASP A N 1
ATOM 849 C CA . ASP A 1 115 ? 9.057 12.584 1.734 1.00 88.38 115 ASP A CA 1
ATOM 850 C C . ASP A 1 115 ? 8.844 11.067 1.918 1.00 88.38 115 ASP A C 1
ATOM 852 O O . ASP A 1 115 ? 9.772 10.357 2.290 1.00 88.38 115 ASP A O 1
ATOM 856 N N . GLY A 1 116 ? 7.633 10.561 1.663 1.00 88.94 116 GLY A N 1
ATOM 857 C CA . GLY A 1 116 ? 7.270 9.153 1.807 1.00 88.94 116 GLY A CA 1
ATOM 858 C C . GLY A 1 116 ? 7.133 8.653 3.249 1.00 88.94 116 GLY A C 1
ATOM 859 O O . GLY A 1 116 ? 6.916 7.456 3.435 1.00 88.94 116 GLY A O 1
ATOM 860 N N . SER A 1 117 ? 7.251 9.527 4.255 1.00 91.69 117 SER A N 1
ATOM 861 C CA . SER A 1 117 ? 7.225 9.147 5.676 1.00 91.69 117 SER A CA 1
ATOM 862 C C . SER A 1 117 ? 5.809 8.943 6.229 1.00 91.69 117 SER A C 1
ATOM 864 O O . SER A 1 117 ? 5.616 8.224 7.215 1.00 91.69 117 SER A O 1
ATOM 866 N N . LEU A 1 118 ? 4.808 9.553 5.588 1.00 94.44 118 LEU A N 1
ATOM 867 C CA . LEU A 1 118 ? 3.399 9.488 5.955 1.00 94.44 118 LEU A CA 1
ATOM 868 C C . LEU A 1 118 ? 2.551 9.013 4.779 1.00 94.44 118 LEU A C 1
ATOM 870 O O . LEU A 1 118 ? 2.796 9.358 3.625 1.00 94.44 118 LEU A O 1
ATOM 874 N N . VAL A 1 119 ? 1.496 8.265 5.087 1.00 96.50 119 VAL A N 1
ATOM 875 C CA . VAL A 1 119 ? 0.506 7.813 4.111 1.00 96.50 119 VAL A CA 1
ATOM 876 C C . VAL A 1 119 ? -0.890 8.044 4.670 1.00 96.50 119 VAL A C 1
ATOM 878 O O . VAL A 1 119 ? -1.259 7.486 5.702 1.00 96.50 119 VAL A O 1
ATOM 881 N N . ALA A 1 120 ? -1.675 8.869 3.986 1.00 96.38 120 ALA A N 1
ATOM 882 C CA . ALA A 1 120 ? -3.098 9.014 4.235 1.00 96.38 120 ALA A CA 1
ATOM 883 C C . ALA A 1 120 ? -3.861 7.873 3.559 1.00 96.38 120 ALA A C 1
ATOM 885 O O . ALA A 1 120 ? -3.639 7.572 2.386 1.00 96.38 120 ALA A O 1
ATOM 886 N N . VAL A 1 121 ? -4.765 7.255 4.310 1.00 96.25 121 VAL A N 1
ATOM 887 C CA . VAL A 1 121 ? -5.541 6.088 3.898 1.00 96.25 121 VAL A CA 1
ATOM 888 C C . VAL A 1 121 ? -7.022 6.428 3.972 1.00 96.25 121 VAL A C 1
ATOM 890 O O . VAL A 1 121 ? -7.554 6.733 5.047 1.00 96.25 121 VAL A O 1
ATOM 893 N N . GLY A 1 122 ? -7.689 6.360 2.823 1.00 95.25 122 GLY A N 1
ATOM 894 C CA . GLY A 1 122 ? -9.144 6.361 2.735 1.00 95.25 122 GLY A CA 1
ATOM 895 C C . GLY A 1 122 ? -9.676 4.968 3.052 1.00 95.25 122 GLY A C 1
ATOM 896 O O . GLY A 1 122 ? -9.198 3.978 2.497 1.00 95.25 122 GLY A O 1
ATOM 897 N N . VAL A 1 123 ? -10.652 4.883 3.952 1.00 93.25 123 VAL A N 1
ATOM 898 C CA . VAL A 1 123 ? -11.253 3.614 4.378 1.00 93.25 123 VAL A CA 1
ATOM 899 C C . VAL A 1 123 ? -12.760 3.709 4.202 1.00 93.25 123 VAL A C 1
ATOM 901 O O . VAL A 1 123 ? -13.384 4.684 4.628 1.00 93.25 123 VAL A O 1
ATOM 904 N N . GLN A 1 124 ? -13.354 2.695 3.578 1.00 90.38 124 GLN A N 1
ATOM 905 C CA . GLN A 1 124 ? -14.791 2.632 3.358 1.00 90.38 124 GLN A CA 1
ATOM 906 C C . GLN A 1 124 ? -15.542 2.777 4.686 1.00 90.38 124 GLN A C 1
ATOM 908 O O . GLN A 1 124 ? -15.190 2.160 5.690 1.00 90.38 124 GLN A O 1
ATOM 913 N N . SER A 1 125 ? -16.591 3.601 4.680 1.00 84.69 125 SER A N 1
ATOM 914 C CA . SER A 1 125 ? -17.460 3.854 5.839 1.00 84.69 125 SER A CA 1
ATOM 915 C C . SER A 1 125 ? -16.777 4.516 7.048 1.00 84.69 125 SER A C 1
ATOM 917 O O . SER A 1 125 ? -17.438 4.749 8.063 1.00 84.69 125 SER A O 1
ATOM 919 N N . LEU A 1 126 ? -15.497 4.898 6.952 1.00 84.38 126 LEU A N 1
ATOM 920 C CA . LEU A 1 126 ? -14.824 5.706 7.966 1.00 84.38 126 LEU A CA 1
ATOM 921 C C . LEU A 1 126 ? -15.161 7.189 7.760 1.00 84.38 126 LEU A C 1
ATOM 923 O O . LEU A 1 126 ? -14.980 7.742 6.677 1.00 84.38 126 LEU A O 1
ATOM 927 N N . ARG A 1 127 ? -15.617 7.875 8.817 1.00 82.69 127 ARG A N 1
ATOM 928 C CA . ARG A 1 127 ? -15.813 9.339 8.807 1.00 82.69 127 ARG A CA 1
ATOM 929 C C . ARG A 1 127 ? -14.481 10.068 9.016 1.00 82.69 127 ARG A C 1
ATOM 931 O O . ARG A 1 127 ? -14.311 10.779 10.002 1.00 82.69 127 ARG A O 1
ATOM 938 N N . GLY A 1 128 ? -13.528 9.848 8.117 1.00 87.81 128 GLY A N 1
ATOM 939 C CA . GLY A 1 128 ? -12.205 10.461 8.172 1.00 87.81 128 GLY A CA 1
ATOM 940 C C . GLY A 1 128 ? -11.174 9.730 7.322 1.00 87.81 128 GLY A C 1
ATOM 941 O O . GLY A 1 128 ? -11.493 8.786 6.602 1.00 87.81 128 GLY A O 1
ATOM 942 N N . VAL A 1 129 ? -9.928 10.177 7.445 1.00 91.56 129 VAL A N 1
ATOM 943 C CA . VAL A 1 129 ? -8.751 9.503 6.892 1.00 91.56 129 VAL A CA 1
ATOM 944 C C . VAL A 1 129 ? -7.919 8.948 8.036 1.00 91.56 129 VAL A C 1
ATOM 946 O O . VAL A 1 129 ? -7.821 9.562 9.099 1.00 91.56 129 VAL A O 1
ATOM 949 N N . MET A 1 130 ? -7.321 7.787 7.824 1.00 92.56 130 MET A N 1
ATOM 950 C CA . MET A 1 130 ? -6.357 7.217 8.755 1.00 92.56 130 MET A CA 1
ATOM 951 C C . MET A 1 130 ? -4.949 7.570 8.275 1.00 92.56 130 MET A C 1
ATOM 953 O O . MET A 1 130 ? -4.684 7.552 7.076 1.00 92.56 130 MET A O 1
ATOM 957 N N . LEU A 1 131 ? -4.045 7.890 9.199 1.00 95.12 131 LEU A N 1
ATOM 958 C CA . LEU A 1 131 ? -2.650 8.175 8.874 1.00 95.12 131 LEU A CA 1
ATOM 959 C C . LEU A 1 131 ? -1.767 6.994 9.275 1.00 95.12 131 LEU A C 1
ATOM 961 O O . LEU A 1 131 ? -1.828 6.509 10.409 1.00 95.12 131 LEU A O 1
ATOM 965 N N . LEU A 1 132 ? -0.932 6.557 8.339 1.00 95.88 132 LEU A N 1
ATOM 966 C CA . LEU A 1 132 ? 0.150 5.616 8.579 1.00 95.88 132 LEU A CA 1
ATOM 967 C C . LEU A 1 132 ? 1.485 6.357 8.545 1.00 9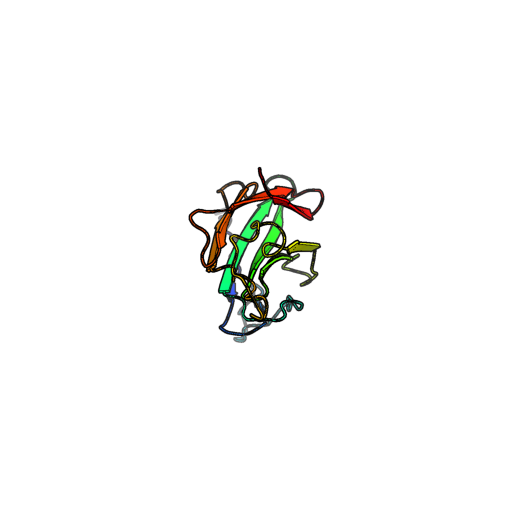5.88 132 LEU A C 1
ATOM 969 O O . LEU A 1 132 ? 1.697 7.206 7.685 1.00 95.88 132 LEU A O 1
ATOM 973 N N . SER A 1 133 ? 2.392 6.009 9.451 1.00 94.81 133 SER A N 1
ATOM 974 C CA . SER A 1 133 ? 3.818 6.288 9.307 1.00 94.81 133 SER A CA 1
ATOM 975 C C . SER A 1 133 ? 4.480 5.104 8.610 1.00 94.81 133 SER A 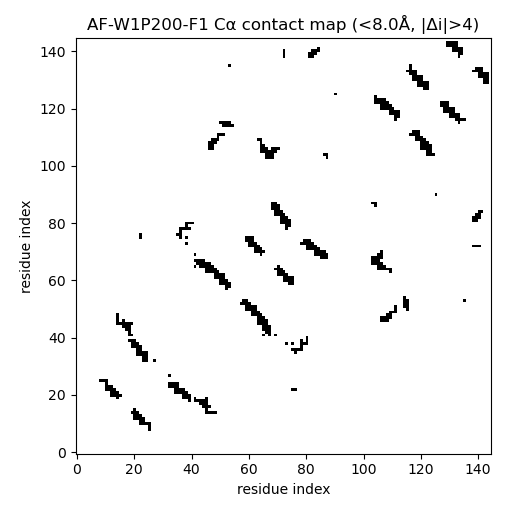C 1
ATOM 977 O O . SER A 1 133 ? 4.186 3.954 8.944 1.00 94.81 133 SER A O 1
ATOM 979 N N . CYS A 1 134 ? 5.362 5.383 7.655 1.00 93.88 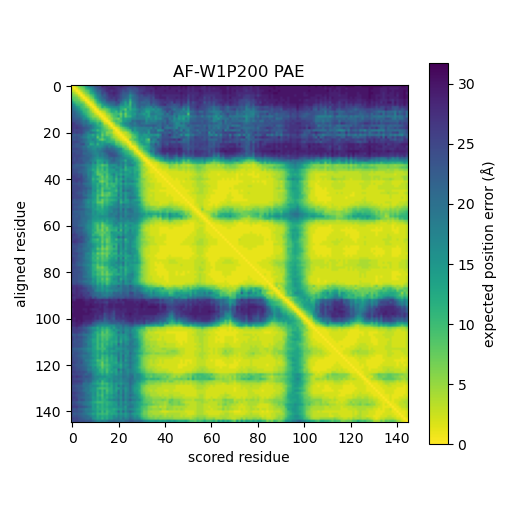134 CYS A N 1
ATOM 980 C CA . CYS A 1 134 ? 6.216 4.385 7.029 1.00 93.88 134 CYS A CA 1
ATOM 981 C C . CYS A 1 134 ? 7.654 4.561 7.521 1.00 93.88 134 CYS A C 1
ATOM 983 O O . CYS A 1 134 ? 8.270 5.602 7.301 1.00 93.88 134 CYS A 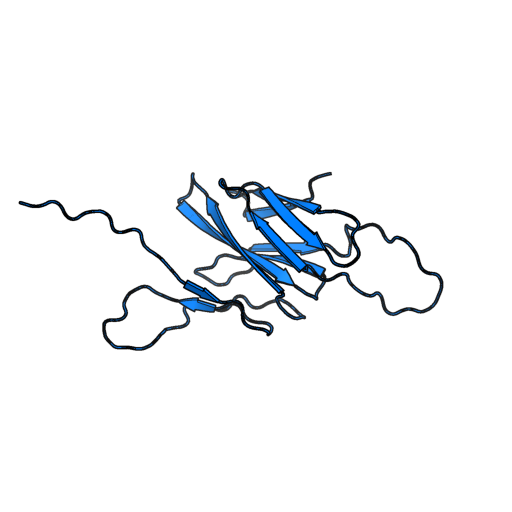O 1
ATOM 985 N N . ASP A 1 135 ? 8.206 3.529 8.156 1.00 91.56 135 ASP A N 1
ATOM 986 C CA . ASP A 1 135 ? 9.615 3.510 8.550 1.00 91.56 135 ASP A CA 1
ATOM 987 C C . ASP A 1 135 ? 10.435 2.838 7.445 1.00 91.56 135 ASP A C 1
ATOM 989 O O . ASP A 1 135 ? 10.346 1.630 7.216 1.00 91.56 135 ASP A O 1
ATOM 993 N N . HIS A 1 136 ? 11.240 3.637 6.748 1.00 87.06 136 HIS A N 1
ATOM 994 C CA . HIS A 1 136 ? 12.038 3.179 5.611 1.00 87.06 136 HIS A CA 1
ATOM 995 C C . HIS A 1 136 ? 13.175 2.223 5.994 1.00 87.06 136 HIS A C 1
ATOM 997 O O . HIS A 1 136 ? 13.647 1.479 5.140 1.00 87.06 136 HIS A O 1
ATOM 1003 N N . HIS A 1 137 ? 13.655 2.263 7.240 1.00 86.38 137 HIS A N 1
ATOM 1004 C CA . HIS A 1 137 ? 14.800 1.460 7.674 1.00 86.38 137 HIS A CA 1
ATOM 1005 C C . HIS A 1 137 ? 14.385 0.082 8.157 1.00 86.38 137 HIS A C 1
ATOM 1007 O O . HIS A 1 137 ? 15.084 -0.900 7.922 1.00 86.38 137 HIS A O 1
ATOM 1013 N N . LYS A 1 138 ? 13.270 0.024 8.878 1.00 88.69 138 LYS A N 1
ATOM 1014 C CA . LYS A 1 138 ? 12.734 -1.226 9.418 1.00 88.69 138 LYS A CA 1
ATOM 1015 C C . LYS A 1 138 ? 11.647 -1.831 8.529 1.00 88.69 138 LYS A C 1
ATOM 1017 O O . LYS A 1 138 ? 11.210 -2.937 8.814 1.00 88.69 138 LYS A O 1
ATOM 1022 N N . GLU A 1 139 ? 11.225 -1.112 7.490 1.00 92.38 139 GLU A N 1
ATOM 1023 C CA . GLU A 1 139 ? 10.364 -1.613 6.415 1.00 92.38 139 GLU A CA 1
ATOM 1024 C C . GLU A 1 139 ? 8.978 -2.048 6.910 1.00 92.38 139 GLU A C 1
ATOM 1026 O O . GLU A 1 139 ? 8.502 -3.132 6.590 1.00 92.38 139 GLU A O 1
ATOM 1031 N N . TYR A 1 140 ? 8.327 -1.192 7.705 1.00 93.94 140 TYR A N 1
ATOM 1032 C CA . TYR A 1 140 ? 7.011 -1.465 8.293 1.00 93.94 140 TYR A CA 1
ATOM 1033 C C . TYR A 1 140 ? 6.138 -0.208 8.380 1.00 93.94 140 TYR A C 1
ATOM 1035 O O . TYR A 1 140 ? 6.622 0.930 8.325 1.00 93.94 140 TYR A O 1
ATOM 1043 N N . LEU A 1 141 ? 4.833 -0.434 8.518 1.00 95.06 141 LEU A N 1
ATOM 1044 C CA . LEU A 1 141 ? 3.782 0.569 8.597 1.00 95.06 141 LEU A CA 1
ATOM 1045 C C . LEU A 1 141 ? 3.212 0.642 10.020 1.00 95.06 141 LEU A C 1
ATOM 1047 O O . LEU A 1 141 ? 2.848 -0.361 10.638 1.00 95.06 141 LEU A O 1
ATOM 1051 N N . LEU A 1 142 ? 3.048 1.858 10.532 1.00 93.62 142 LEU A N 1
ATOM 1052 C CA . LEU A 1 142 ? 2.471 2.122 11.850 1.00 93.62 142 LEU A CA 1
ATOM 1053 C C . LEU A 1 142 ? 1.251 3.022 11.744 1.00 93.62 142 LEU A C 1
ATOM 1055 O O . LEU A 1 142 ? 1.311 4.066 11.111 1.00 93.62 142 LEU A O 1
ATOM 1059 N N . VAL A 1 143 ? 0.160 2.673 12.429 1.00 91.06 143 VAL A N 1
ATOM 1060 C CA . VAL A 1 143 ? -0.974 3.598 12.571 1.00 91.06 143 VAL A CA 1
ATOM 1061 C C . VAL A 1 143 ? -0.610 4.689 13.563 1.00 91.06 143 VAL A C 1
ATOM 1063 O O . VAL A 1 143 ? -0.221 4.396 14.696 1.00 91.06 143 VAL A O 1
ATOM 1066 N N . ILE A 1 144 ? -0.785 5.933 13.135 1.00 89.44 144 ILE A N 1
ATOM 1067 C CA . ILE A 1 144 ? -0.647 7.112 13.984 1.00 89.44 144 ILE A CA 1
ATOM 1068 C C . ILE A 1 144 ? -1.971 7.303 14.729 1.00 89.44 144 ILE A C 1
ATOM 1070 O O . ILE A 1 144 ? -3.041 7.253 14.119 1.00 89.44 144 ILE A O 1
ATOM 1074 N N . LYS A 1 145 ? -1.890 7.460 16.052 1.00 74.44 145 LYS A N 1
ATOM 1075 C CA . LYS A 1 145 ? -3.033 7.715 16.939 1.00 74.44 145 LYS A CA 1
ATOM 1076 C C . LYS A 1 145 ? -3.116 9.185 17.307 1.00 74.44 145 LYS A C 1
ATOM 1078 O O . LYS A 1 145 ? -2.036 9.795 17.463 1.00 74.44 145 LYS A O 1
#

Radius of gyration: 17.59 Å; Cα contacts (8 Å, |Δi|>4): 309; chains: 1; bounding box: 59×30×46 Å

Mean predicted aligned error: 11.6 Å

Sequence (145 aa):
MHKSGDLYNKSLISAQIGRFVSVFPRCPLNGAYEIQSFCLGHTDFVSCITFICSSDSNKAFLISGSGDSTVRLWDPISGNLLDTCEIGLKVGRVGSSGDEEACHPAVTDLCASPDGSLVAVGVQSLRGVMLLSCDHHKEYLLVIK

Solvent-accessible surface area (backbone atoms only — not comparable to full-atom values): 8657 Å² total; per-residue (Å²): 139,82,82,82,76,88,76,80,85,75,73,64,70,55,79,47,97,40,57,54,40,42,29,44,76,88,74,74,87,69,90,65,93,52,77,66,26,56,44,76,76,64,87,32,43,46,59,32,67,45,75,32,52,36,86,87,75,76,44,61,37,34,36,38,25,14,44,64,11,33,38,36,36,28,36,56,73,77,18,44,80,59,31,77,40,64,44,54,81,67,57,73,83,79,82,82,84,77,97,66,79,80,79,56,37,26,29,63,40,62,46,64,44,98,70,32,46,36,33,41,32,36,40,53,96,50,97,59,71,47,47,30,38,42,43,80,89,80,46,42,69,40,79,64,129